Protein AF-A0A1I3ILQ4-F1 (afdb_monomer_lite)

pLDDT: mean 83.59, std 10.99, range [48.75, 94.31]

Radius of gyration: 16.8 Å; chains: 1; bounding box: 40×25×43 Å

Foldseek 3Di:
DDDDADDDAQDWDAPVGDVVVVVCVPPPDDDDDDDDDPPDDRTDGDDHPVVCVPVVDDDPDDPVRVVVVVVVVVVVVVVVD

Structure (mmCIF, N/CA/C/O backbone):
data_AF-A0A1I3ILQ4-F1
#
_entry.id   AF-A0A1I3ILQ4-F1
#
loop_
_atom_site.group_PDB
_atom_site.id
_atom_site.type_symbol
_atom_site.label_atom_id
_atom_site.label_alt_id
_atom_site.label_comp_id
_atom_site.label_asym_id
_atom_site.label_entity_id
_atom_site.label_seq_id
_atom_site.pdbx_PDB_ins_code
_atom_site.Cartn_x
_atom_site.Cartn_y
_atom_site.Cartn_z
_atom_site.occupancy
_atom_site.B_iso_or_equiv
_atom_site.auth_seq_id
_atom_site.auth_comp_id
_atom_site.auth_asym_id
_atom_site.auth_atom_id
_atom_site.pdbx_PDB_model_num
ATOM 1 N N . MET A 1 1 ? -12.417 -7.929 24.109 1.00 58.28 1 MET A N 1
ATOM 2 C CA . MET A 1 1 ? -12.913 -7.884 22.714 1.00 58.28 1 MET A CA 1
ATOM 3 C C . MET A 1 1 ? -12.355 -9.072 21.961 1.00 58.28 1 MET A C 1
ATOM 5 O O . MET A 1 1 ? -11.162 -9.317 22.061 1.00 58.28 1 MET A O 1
ATOM 9 N N . THR A 1 2 ? -13.194 -9.810 21.244 1.00 75.62 2 THR A N 1
ATOM 10 C CA . THR A 1 2 ? -12.794 -10.974 20.443 1.00 75.62 2 THR A CA 1
ATOM 11 C C . THR A 1 2 ? -13.226 -10.754 18.991 1.00 75.62 2 THR A C 1
ATOM 13 O O . THR A 1 2 ? -14.300 -10.216 18.725 1.00 75.62 2 THR A O 1
ATOM 16 N N . GLY A 1 3 ? -12.357 -11.094 18.038 1.00 84.25 3 GLY A N 1
ATOM 17 C CA . GLY A 1 3 ? -12.629 -11.009 16.599 1.00 84.25 3 GLY A CA 1
ATOM 18 C C . GLY A 1 3 ? -11.661 -10.107 15.818 1.00 84.25 3 GLY A C 1
ATOM 19 O O . GLY A 1 3 ? -10.981 -9.267 16.407 1.00 84.25 3 GLY A O 1
ATOM 20 N N . PRO A 1 4 ? -11.609 -10.257 14.484 1.00 91.25 4 PRO A N 1
ATOM 21 C CA . PRO A 1 4 ? -10.618 -9.596 13.637 1.00 91.25 4 PRO A CA 1
ATOM 22 C C . PRO A 1 4 ? -10.759 -8.067 13.650 1.00 91.25 4 PRO A C 1
ATOM 24 O O . PRO A 1 4 ? -11.868 -7.525 13.757 1.00 91.25 4 PRO A O 1
ATOM 27 N N . ILE A 1 5 ? -9.625 -7.376 13.523 1.00 90.00 5 ILE A N 1
ATOM 28 C CA . ILE A 1 5 ? -9.507 -5.916 13.413 1.00 90.00 5 ILE A CA 1
ATOM 29 C C . ILE A 1 5 ? -8.778 -5.608 12.101 1.00 90.00 5 ILE A C 1
ATOM 31 O O . ILE A 1 5 ? -7.738 -6.197 11.813 1.00 90.00 5 ILE A O 1
ATOM 35 N N . LYS A 1 6 ? -9.342 -4.714 11.281 1.00 91.62 6 LYS A N 1
ATOM 36 C CA . LYS A 1 6 ? -8.755 -4.318 9.995 1.00 91.62 6 LYS A CA 1
ATOM 37 C C . LYS A 1 6 ? -7.717 -3.218 10.226 1.00 91.62 6 LYS A C 1
ATOM 39 O O . LYS A 1 6 ? -8.060 -2.153 10.726 1.00 91.62 6 LYS A O 1
ATOM 44 N N . ILE A 1 7 ? -6.470 -3.447 9.832 1.00 90.94 7 ILE A N 1
ATOM 45 C CA . ILE A 1 7 ? -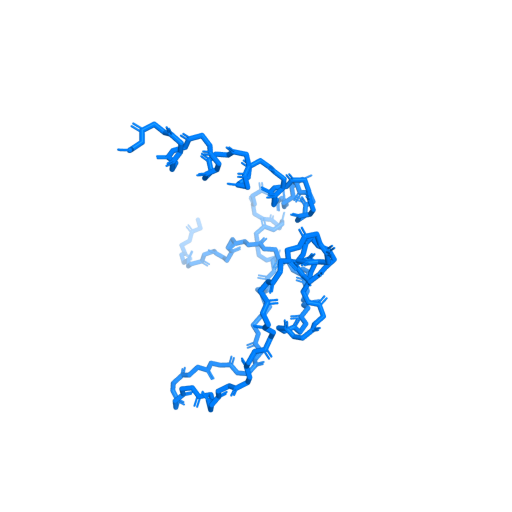5.394 -2.448 9.886 1.00 90.94 7 ILE A CA 1
ATOM 46 C C . ILE A 1 7 ? -4.982 -2.113 8.456 1.00 90.94 7 ILE A C 1
ATOM 48 O O . ILE A 1 7 ? -4.798 -3.010 7.633 1.00 90.94 7 ILE A O 1
ATOM 52 N N . GLY A 1 8 ? -4.852 -0.828 8.140 1.00 89.56 8 GLY A N 1
ATOM 53 C CA . GLY A 1 8 ? -4.436 -0.397 6.812 1.00 89.56 8 GLY A CA 1
ATOM 54 C C . GLY A 1 8 ? -4.663 1.086 6.572 1.00 89.56 8 GLY A C 1
ATOM 55 O O . GLY A 1 8 ? -4.908 1.853 7.499 1.00 89.56 8 GLY A O 1
ATOM 56 N N . ASN A 1 9 ? -4.582 1.471 5.301 1.00 88.50 9 ASN A N 1
ATOM 57 C CA . ASN A 1 9 ? -4.868 2.821 4.839 1.00 88.50 9 ASN A CA 1
ATOM 58 C C . ASN A 1 9 ? -6.227 2.841 4.127 1.00 88.50 9 ASN A C 1
ATOM 60 O O . ASN A 1 9 ? -6.492 1.982 3.287 1.00 88.50 9 ASN A O 1
ATOM 64 N N . ASN A 1 10 ? -7.077 3.808 4.467 1.00 85.75 10 ASN A N 1
ATOM 65 C CA . ASN A 1 10 ? -8.388 4.013 3.852 1.00 85.75 10 ASN A CA 1
ATOM 66 C C . ASN A 1 10 ? -8.325 4.895 2.591 1.00 85.75 10 ASN A C 1
ATOM 68 O O . ASN A 1 10 ? -9.346 5.090 1.941 1.00 85.75 10 ASN A O 1
ATOM 72 N N . SER A 1 11 ? -7.155 5.419 2.226 1.00 85.12 11 SER A N 1
ATOM 73 C CA . SER A 1 11 ? -6.962 6.176 0.988 1.00 85.12 11 SER A CA 1
ATOM 74 C C . SER A 1 11 ? -6.949 5.225 -0.213 1.00 85.12 11 SER A C 1
ATOM 76 O O . SER A 1 11 ? -5.977 4.493 -0.412 1.00 85.12 11 SER A O 1
ATOM 78 N N . GLU A 1 12 ? -8.018 5.225 -1.012 1.00 85.88 12 GLU A N 1
ATOM 79 C CA . GLU A 1 12 ? -8.118 4.418 -2.235 1.00 85.88 12 GLU A CA 1
ATOM 80 C C . GLU A 1 12 ? -7.536 5.166 -3.447 1.00 85.88 12 GLU A C 1
ATOM 82 O O . GLU A 1 12 ? -7.686 6.378 -3.597 1.00 85.88 12 GLU A O 1
ATOM 87 N N . PHE A 1 13 ? -6.858 4.437 -4.332 1.00 85.81 13 PHE A N 1
ATOM 88 C CA . PHE A 1 13 ? -6.330 4.948 -5.595 1.00 85.81 13 PHE A CA 1
ATOM 89 C C . PHE A 1 13 ? -6.354 3.842 -6.648 1.00 85.81 13 PHE A C 1
ATOM 91 O O . PHE A 1 13 ? -6.233 2.657 -6.340 1.00 85.81 13 PHE A O 1
ATOM 98 N N . THR A 1 14 ? -6.472 4.225 -7.918 1.00 84.62 14 THR A N 1
ATOM 99 C CA . THR A 1 14 ? -6.418 3.264 -9.024 1.00 84.62 14 THR A CA 1
ATOM 100 C C . THR A 1 14 ? -4.964 2.869 -9.277 1.00 84.62 14 THR A C 1
ATOM 102 O O . THR A 1 14 ?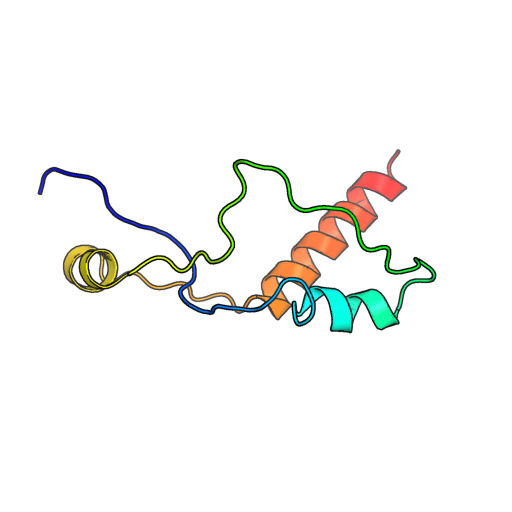 -4.068 3.706 -9.167 1.00 84.62 14 THR A O 1
ATOM 105 N N . SER A 1 15 ? -4.697 1.641 -9.728 1.00 79.69 15 SER A N 1
ATOM 106 C CA . SER A 1 15 ? -3.353 1.238 -10.184 1.00 79.69 15 SER A CA 1
ATOM 107 C C . SER A 1 15 ? -2.778 2.211 -11.227 1.00 79.69 15 SER A C 1
ATOM 109 O O . SER A 1 15 ? -1.589 2.518 -11.222 1.00 79.69 15 SER A O 1
ATOM 111 N N . ALA A 1 16 ? -3.645 2.775 -12.075 1.00 74.69 16 ALA A N 1
ATOM 112 C CA . ALA A 1 16 ? -3.295 3.775 -13.077 1.00 74.69 16 ALA A CA 1
ATOM 113 C C . ALA A 1 16 ? -3.085 5.200 -12.529 1.00 74.69 16 ALA A C 1
ATOM 115 O O . ALA A 1 16 ? -2.510 6.011 -13.252 1.00 74.69 16 ALA A O 1
ATOM 116 N N . SER A 1 17 ? -3.531 5.519 -11.311 1.00 72.06 17 SER A N 1
ATOM 117 C CA . SER A 1 17 ? -3.374 6.831 -10.659 1.00 72.06 17 SER A CA 1
ATOM 118 C C . SER A 1 17 ? -2.508 6.761 -9.396 1.00 72.06 17 SER A C 1
ATOM 120 O O . SER A 1 17 ? -2.448 7.723 -8.637 1.00 72.06 17 SER A O 1
ATOM 122 N N . SER A 1 18 ? -1.864 5.615 -9.144 1.00 71.38 18 SER A N 1
ATOM 123 C CA . SER A 1 18 ? -1.039 5.402 -7.958 1.00 71.38 18 SER A CA 1
ATOM 124 C C . SER A 1 18 ? 0.057 6.471 -7.869 1.00 71.38 18 SER A C 1
ATOM 126 O O . SER A 1 18 ? 0.702 6.742 -8.883 1.00 71.38 18 SER A O 1
ATOM 128 N N . PRO A 1 19 ? 0.365 7.017 -6.679 1.00 62.69 19 PRO A N 1
ATOM 129 C CA . PRO A 1 19 ? 1.480 7.952 -6.493 1.00 62.69 19 PRO A CA 1
ATOM 130 C C . PRO A 1 19 ? 2.831 7.394 -6.964 1.00 62.69 19 PRO A C 1
ATOM 132 O O . PRO A 1 19 ? 3.729 8.145 -7.326 1.00 62.69 19 PRO A O 1
ATOM 135 N N . ARG A 1 20 ? 2.969 6.065 -7.085 1.00 63.53 20 ARG A N 1
ATOM 136 C CA . ARG A 1 20 ? 4.126 5.436 -7.746 1.00 63.53 20 ARG A CA 1
ATOM 137 C C . ARG A 1 20 ? 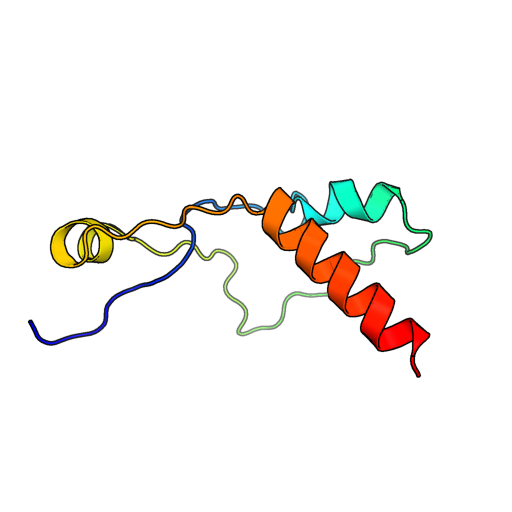4.356 5.955 -9.168 1.00 63.53 20 ARG A C 1
ATOM 139 O O . ARG A 1 20 ? 5.500 6.011 -9.600 1.00 63.53 20 ARG A O 1
ATOM 146 N N . LYS A 1 21 ? 3.305 6.357 -9.889 1.00 62.09 21 LYS A N 1
ATOM 147 C CA . LYS A 1 21 ? 3.407 6.918 -11.244 1.00 62.09 21 LYS A CA 1
ATOM 148 C C . LYS A 1 21 ? 4.069 8.295 -11.265 1.00 62.09 21 LYS A C 1
ATOM 150 O O . LYS A 1 21 ? 4.810 8.594 -12.196 1.00 62.09 21 LYS A O 1
ATOM 155 N N . SER A 1 22 ? 3.840 9.131 -10.248 1.00 61.12 22 SER A N 1
ATOM 156 C CA . SER A 1 22 ? 4.532 10.425 -10.163 1.00 61.12 22 SER A CA 1
ATOM 157 C C . SER A 1 22 ? 6.030 10.208 -9.924 1.00 61.12 22 SER A C 1
ATOM 159 O O . SER A 1 22 ? 6.857 10.857 -10.562 1.00 61.12 22 SER A O 1
ATOM 161 N N . LEU A 1 23 ? 6.387 9.206 -9.114 1.00 60.84 23 LEU A N 1
ATOM 162 C CA . LEU A 1 23 ? 7.770 8.766 -8.897 1.00 60.84 23 LEU A CA 1
ATOM 163 C C . LEU A 1 23 ? 8.376 8.077 -10.136 1.00 60.84 23 LEU A C 1
ATOM 165 O O . LEU A 1 23 ? 9.567 8.242 -10.402 1.00 60.84 23 LEU A O 1
ATOM 169 N N . SER A 1 24 ? 7.574 7.361 -10.934 1.00 58.25 24 SER A N 1
ATOM 170 C CA . SER A 1 24 ? 8.035 6.690 -12.157 1.00 58.25 24 SER A CA 1
ATOM 171 C C . SER A 1 24 ? 8.357 7.651 -13.300 1.00 58.25 24 SER A C 1
ATOM 173 O O . SER A 1 24 ? 9.062 7.245 -14.220 1.00 58.25 24 SER A O 1
ATOM 175 N N . SER A 1 25 ? 7.902 8.911 -13.251 1.00 55.19 25 SER A N 1
ATOM 176 C CA . SER A 1 25 ? 8.279 9.951 -14.229 1.00 55.19 25 SER A CA 1
ATOM 177 C C . SER A 1 25 ? 9.796 10.173 -14.319 1.00 55.19 25 SER A C 1
ATOM 179 O O . SER A 1 25 ? 10.295 10.655 -15.331 1.00 55.19 25 SER A O 1
ATOM 181 N N . ARG A 1 26 ? 10.543 9.766 -13.284 1.00 62.44 26 ARG A N 1
ATOM 182 C CA . ARG A 1 26 ? 12.012 9.807 -13.232 1.00 62.44 26 ARG A CA 1
ATOM 183 C C . ARG A 1 26 ? 12.688 8.531 -13.743 1.00 62.44 26 ARG A C 1
ATOM 185 O O . ARG A 1 26 ? 13.904 8.405 -13.635 1.00 62.44 26 ARG A O 1
ATOM 192 N N . THR A 1 27 ? 11.931 7.564 -14.258 1.00 70.00 27 THR A N 1
ATOM 193 C CA . THR A 1 27 ? 12.454 6.266 -14.711 1.00 70.00 27 THR A CA 1
ATOM 194 C C . THR A 1 27 ? 12.272 6.092 -16.217 1.00 70.00 27 THR A C 1
ATOM 196 O O . THR A 1 27 ? 11.312 6.586 -16.797 1.00 70.00 27 THR A O 1
ATOM 199 N N . ARG A 1 28 ? 13.191 5.358 -16.861 1.00 77.81 28 ARG A N 1
ATOM 200 C CA . ARG A 1 28 ? 13.120 5.015 -18.298 1.00 77.81 28 ARG A CA 1
ATOM 201 C C . ARG A 1 28 ? 12.178 3.837 -18.597 1.00 77.81 28 ARG A C 1
ATOM 203 O O . ARG A 1 28 ? 12.055 3.420 -19.747 1.00 77.81 28 ARG A O 1
ATOM 210 N N . SER A 1 29 ? 11.546 3.273 -17.570 1.00 79.00 29 SER A N 1
ATOM 211 C CA . SER A 1 29 ? 10.696 2.091 -17.688 1.00 79.00 29 SER A CA 1
ATOM 212 C C . SER A 1 29 ? 9.378 2.423 -18.386 1.00 79.00 29 SER A C 1
ATOM 214 O O . SER A 1 29 ? 8.710 3.401 -18.054 1.00 79.00 29 SER A O 1
ATOM 216 N N . LYS A 1 30 ? 8.977 1.582 -19.343 1.00 80.75 30 LYS A N 1
ATOM 217 C CA . LYS A 1 30 ? 7.692 1.714 -20.041 1.00 80.75 30 LYS A CA 1
ATOM 218 C C . LYS A 1 30 ? 6.568 1.099 -19.207 1.00 80.75 30 LYS A C 1
ATOM 220 O O . LYS A 1 30 ? 6.734 0.022 -18.638 1.00 80.75 30 LYS A O 1
ATOM 225 N N . LEU A 1 31 ? 5.411 1.759 -19.176 1.00 81.00 31 LEU A N 1
ATOM 226 C CA . LEU A 1 31 ? 4.198 1.189 -18.594 1.00 81.00 31 LEU A CA 1
ATOM 227 C C . LEU A 1 31 ? 3.595 0.172 -19.574 1.00 81.00 31 LEU A C 1
ATOM 229 O O . LEU A 1 31 ? 3.338 0.512 -20.726 1.00 81.00 31 LEU A O 1
ATOM 233 N N . VAL A 1 32 ? 3.356 -1.058 -19.115 1.00 86.38 32 VAL A N 1
ATOM 234 C CA . VAL A 1 32 ? 2.750 -2.133 -19.917 1.00 86.38 32 VAL A CA 1
ATOM 235 C C . VAL A 1 32 ? 1.512 -2.653 -19.197 1.00 86.38 32 VAL A C 1
ATOM 237 O O . VAL A 1 32 ? 1.576 -2.984 -18.014 1.00 86.38 32 VAL A O 1
ATOM 240 N N . PHE A 1 33 ? 0.390 -2.732 -19.910 1.00 88.25 33 PHE A N 1
ATOM 241 C CA . PHE A 1 33 ? -0.859 -3.278 -19.388 1.00 88.25 33 PHE A CA 1
ATOM 242 C C . PHE A 1 33 ? -0.925 -4.782 -19.653 1.00 88.25 33 PHE A C 1
ATOM 244 O O . PHE A 1 33 ? -0.645 -5.235 -20.762 1.00 88.25 33 PHE A O 1
ATOM 251 N N . LYS A 1 34 ? -1.292 -5.550 -18.628 1.00 90.50 34 LYS A N 1
ATOM 252 C CA . LYS A 1 34 ? -1.507 -6.998 -18.701 1.00 90.50 34 LYS A CA 1
ATOM 253 C C . LYS A 1 34 ? -2.927 -7.330 -18.222 1.00 90.50 34 LYS A C 1
ATOM 255 O O . LYS A 1 34 ? -3.504 -6.517 -17.496 1.00 90.50 34 LYS A O 1
ATOM 260 N N . PRO A 1 35 ? -3.493 -8.483 -18.620 1.00 91.31 35 PRO A N 1
ATOM 261 C CA . PRO A 1 35 ? -4.786 -8.939 -18.114 1.00 91.31 35 PRO A CA 1
ATOM 262 C C . PRO A 1 35 ? -4.803 -9.039 -16.582 1.00 91.31 35 PRO A C 1
ATOM 264 O O . PRO A 1 35 ? -3.784 -9.368 -15.973 1.00 91.31 35 PRO A O 1
ATOM 267 N N . LEU A 1 36 ? -5.960 -8.760 -15.976 1.00 88.50 36 LEU A N 1
ATOM 268 C CA . LEU A 1 36 ? -6.173 -8.918 -14.536 1.00 88.50 36 LEU A CA 1
ATOM 269 C C . LEU A 1 36 ? -6.232 -10.419 -14.188 1.00 88.50 36 LEU A C 1
ATOM 271 O O . LEU A 1 36 ? -6.952 -11.149 -14.875 1.00 88.50 36 LEU A O 1
ATOM 275 N N . PRO A 1 37 ? -5.522 -10.888 -13.149 1.00 92.75 37 PRO A N 1
ATOM 276 C CA . PRO A 1 37 ? -5.695 -12.242 -12.630 1.00 92.75 37 PRO A CA 1
ATOM 277 C C . PRO A 1 37 ? -7.151 -12.518 -12.226 1.00 92.75 37 PRO A C 1
ATOM 279 O O . PRO A 1 37 ? -7.846 -11.621 -11.753 1.00 92.75 37 PRO A O 1
ATOM 282 N N . GLN A 1 38 ? -7.615 -13.759 -12.400 1.00 90.94 38 GLN A N 1
ATOM 283 C CA . GLN A 1 38 ? -9.015 -14.132 -12.147 1.00 90.94 38 GLN A CA 1
ATOM 284 C C . GLN A 1 38 ? -9.451 -13.873 -10.695 1.00 90.94 38 GLN A C 1
ATOM 286 O O . GLN A 1 38 ? -10.578 -13.439 -10.465 1.00 90.94 38 GLN A O 1
ATOM 291 N N . ASP A 1 39 ? -8.548 -14.091 -9.738 1.00 92.06 39 ASP A N 1
ATOM 292 C CA . ASP A 1 39 ? -8.833 -13.976 -8.304 1.00 92.06 39 ASP A CA 1
ATOM 293 C C . ASP A 1 39 ? -8.529 -12.584 -7.727 1.00 92.06 39 ASP A C 1
ATOM 295 O O . ASP A 1 39 ? -8.715 -12.352 -6.530 1.00 92.06 39 ASP A O 1
ATOM 299 N N . ASP A 1 40 ? -8.067 -11.637 -8.553 1.00 88.62 40 ASP A N 1
ATOM 300 C CA . ASP A 1 40 ? -7.696 -10.311 -8.068 1.00 88.62 40 ASP A CA 1
ATOM 301 C C . ASP A 1 40 ? -8.929 -9.404 -7.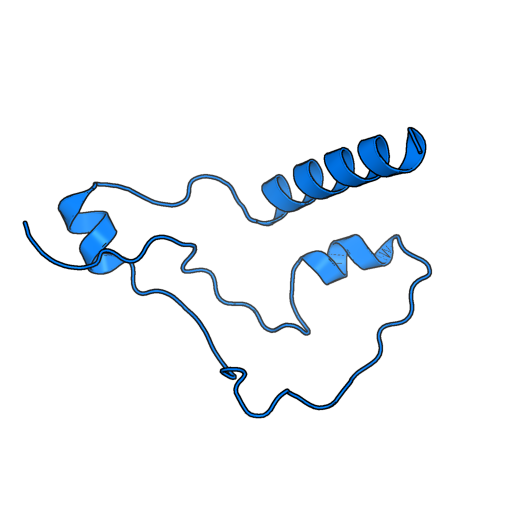902 1.00 88.62 40 ASP A C 1
ATOM 303 O O . ASP A 1 40 ? -9.655 -9.118 -8.866 1.00 88.62 40 ASP A O 1
ATOM 307 N N . PRO A 1 41 ? -9.178 -8.872 -6.691 1.00 88.56 41 PRO A N 1
ATOM 308 C CA . PRO A 1 41 ? -10.289 -7.966 -6.467 1.00 88.56 41 PRO A CA 1
ATOM 309 C C . PRO A 1 41 ? -10.049 -6.635 -7.187 1.00 88.56 41 PRO A C 1
ATOM 311 O O . PRO A 1 41 ? -9.007 -5.996 -7.052 1.00 88.56 41 PRO A O 1
ATOM 314 N N . ARG A 1 42 ? -11.071 -6.155 -7.903 1.00 89.38 42 ARG A N 1
ATOM 315 C CA . ARG A 1 42 ? -11.010 -4.878 -8.640 1.00 89.38 42 ARG A CA 1
ATOM 316 C C . ARG A 1 42 ? -10.878 -3.642 -7.743 1.00 89.38 42 ARG A C 1
ATOM 318 O O . ARG A 1 42 ? -10.456 -2.596 -8.227 1.00 89.38 42 ARG A O 1
ATOM 325 N N . ARG A 1 43 ? -11.296 -3.733 -6.477 1.00 89.25 43 ARG A N 1
ATOM 326 C CA . ARG A 1 43 ? -11.278 -2.641 -5.492 1.00 89.25 43 ARG A CA 1
ATOM 327 C C . ARG A 1 43 ? -10.952 -3.185 -4.115 1.00 89.25 43 ARG A C 1
ATOM 329 O O . ARG A 1 43 ? -11.373 -4.291 -3.772 1.00 89.25 43 ARG A O 1
ATOM 336 N N . ARG A 1 44 ? -10.219 -2.402 -3.326 1.00 88.31 44 ARG A N 1
ATOM 337 C CA . ARG A 1 44 ? -9.835 -2.780 -1.965 1.00 88.31 44 ARG A CA 1
ATOM 338 C C . ARG A 1 44 ? -9.605 -1.537 -1.117 1.00 88.31 44 ARG A C 1
ATOM 340 O O . ARG A 1 44 ? -8.586 -0.870 -1.259 1.00 88.31 44 ARG A O 1
ATOM 347 N N . GLN A 1 45 ? -10.504 -1.316 -0.166 1.00 89.38 45 GLN A N 1
ATOM 348 C CA . GLN A 1 45 ? -10.406 -0.255 0.828 1.00 89.38 45 GLN A CA 1
ATOM 349 C C . GLN A 1 45 ? -10.857 -0.817 2.188 1.00 89.38 45 GLN A C 1
ATOM 351 O O . GLN A 1 45 ? -11.998 -1.268 2.313 1.00 89.38 45 GLN A O 1
ATOM 356 N N . PRO A 1 46 ? -9.978 -0.885 3.203 1.00 90.50 46 PRO A N 1
ATOM 357 C CA . PRO A 1 46 ? -10.365 -1.356 4.525 1.00 90.50 46 PRO A CA 1
ATOM 358 C C . PRO A 1 46 ? -11.236 -0.312 5.235 1.00 90.50 46 PRO A C 1
ATOM 360 O O . PRO A 1 46 ? -10.869 0.855 5.329 1.00 90.50 46 PRO A O 1
ATOM 363 N N . ASP A 1 47 ? -12.361 -0.760 5.789 1.00 90.50 47 ASP A N 1
ATOM 364 C CA . ASP A 1 47 ? -13.114 0.013 6.777 1.00 90.50 47 ASP A CA 1
ATOM 365 C C . ASP A 1 47 ? -12.383 -0.026 8.130 1.00 90.50 47 ASP A C 1
ATOM 367 O O . ASP A 1 47 ? -12.113 -1.106 8.666 1.00 90.50 47 ASP A O 1
ATOM 371 N N . LEU A 1 48 ? -12.051 1.155 8.656 1.00 89.19 48 LEU A N 1
ATOM 372 C CA . LEU A 1 48 ? -11.287 1.349 9.888 1.00 89.19 48 LEU A CA 1
ATOM 373 C C . LEU A 1 48 ? -12.160 1.775 11.079 1.00 89.19 48 LEU A C 1
ATOM 375 O O . LEU A 1 48 ? -11.612 2.019 12.152 1.00 89.19 48 LEU A O 1
ATOM 379 N N . ALA A 1 49 ? -13.492 1.832 10.949 1.00 89.75 49 ALA A N 1
ATOM 380 C CA . ALA A 1 49 ? -14.383 2.285 12.024 1.00 89.75 49 ALA A CA 1
ATOM 381 C C . ALA A 1 49 ? -14.157 1.521 13.341 1.00 89.75 49 ALA A C 1
ATOM 383 O O . ALA A 1 49 ? -14.013 2.124 14.404 1.00 89.75 49 ALA A O 1
ATOM 384 N N . LYS A 1 50 ? -14.027 0.189 13.261 1.00 89.94 50 LYS A N 1
ATOM 385 C CA . LYS A 1 50 ? -13.737 -0.669 14.423 1.00 89.94 50 LYS A CA 1
ATOM 386 C C . LYS A 1 50 ? -12.360 -0.387 15.028 1.00 89.94 50 LYS A C 1
ATOM 388 O O . LYS A 1 50 ? -12.204 -0.426 16.238 1.00 89.94 50 LYS A O 1
ATOM 393 N N . THR A 1 51 ? -11.363 -0.122 14.196 1.00 91.69 51 THR A N 1
ATOM 394 C CA . THR A 1 51 ? -9.985 0.128 14.633 1.00 91.69 51 THR A CA 1
ATOM 395 C C . THR A 1 51 ? -9.872 1.470 15.343 1.00 91.69 51 THR A C 1
ATOM 397 O O . THR A 1 51 ? -9.304 1.533 16.429 1.00 91.69 51 THR A O 1
ATOM 400 N N . ASN A 1 52 ? -10.493 2.511 14.789 1.00 88.44 52 ASN A N 1
ATOM 401 C CA . ASN A 1 52 ? -10.512 3.843 15.384 1.00 88.44 52 ASN A CA 1
ATOM 402 C C . ASN A 1 52 ? -11.233 3.840 16.740 1.00 88.44 52 ASN A C 1
ATOM 404 O O . ASN A 1 52 ? -10.740 4.436 17.688 1.00 88.44 52 ASN A O 1
ATOM 408 N N . ALA A 1 53 ? -12.365 3.135 16.844 1.00 90.25 53 ALA A N 1
ATOM 409 C CA . ALA A 1 53 ? -13.162 3.081 18.071 1.00 90.25 53 ALA A CA 1
ATOM 410 C C . ALA A 1 53 ? -12.510 2.275 19.208 1.00 90.25 53 ALA A C 1
ATOM 412 O O . ALA A 1 53 ? -12.847 2.477 20.369 1.00 90.25 53 ALA A O 1
ATOM 413 N N . VAL A 1 54 ? -11.631 1.324 18.879 1.00 91.50 54 VAL A N 1
ATOM 414 C CA . VAL A 1 54 ? -11.084 0.359 19.850 1.00 91.50 54 VAL A CA 1
ATOM 415 C C . VAL A 1 54 ? -9.636 0.638 20.202 1.00 91.50 54 VAL A C 1
ATOM 417 O O . VAL A 1 54 ? -9.236 0.466 21.347 1.00 91.50 54 VAL A O 1
ATOM 420 N N . LEU A 1 55 ? -8.837 0.987 19.198 1.00 90.00 55 LEU A N 1
ATOM 421 C CA . LEU A 1 55 ? -7.392 1.136 19.329 1.00 90.00 55 LEU A CA 1
ATOM 422 C C . LEU A 1 55 ? -6.955 2.598 19.284 1.00 90.00 55 LEU A C 1
ATOM 424 O O . LEU A 1 55 ? -5.761 2.850 19.417 1.00 90.00 55 LEU A O 1
ATOM 428 N N . GLU A 1 56 ? -7.880 3.533 19.021 1.00 89.75 56 GLU A N 1
ATOM 429 C CA . GLU A 1 56 ? -7.573 4.953 18.779 1.00 89.75 56 GLU A CA 1
ATOM 430 C C . GLU A 1 56 ? -6.436 5.126 17.752 1.00 89.75 56 GLU A C 1
ATOM 432 O O . GLU A 1 56 ? -5.620 6.049 17.795 1.00 89.75 56 GLU A O 1
ATOM 437 N N . TRP A 1 57 ? -6.356 4.175 16.818 1.00 91.38 57 TRP A N 1
ATOM 438 C CA . TRP A 1 57 ? -5.252 4.037 15.886 1.00 91.38 57 TRP A CA 1
ATOM 439 C C . TRP A 1 57 ? -5.655 4.533 14.507 1.00 91.38 57 TRP A C 1
ATOM 441 O O . TRP A 1 57 ? -6.725 4.200 14.011 1.00 91.38 57 TRP A O 1
ATOM 451 N N . GLN A 1 58 ? -4.743 5.247 13.854 1.00 88.56 58 GLN A N 1
ATOM 452 C CA . GLN A 1 58 ? -4.861 5.637 12.455 1.00 88.56 58 GLN A CA 1
ATOM 453 C C . GLN A 1 58 ? -3.477 5.670 11.790 1.00 88.56 58 GLN A C 1
ATOM 455 O O . GLN A 1 58 ? -2.479 5.933 12.475 1.00 88.56 58 GLN A O 1
ATOM 460 N N . PRO A 1 59 ? -3.383 5.434 10.468 1.00 90.62 59 PRO A N 1
ATOM 461 C CA . PRO A 1 59 ? -2.131 5.598 9.741 1.00 90.62 59 PRO A CA 1
ATOM 462 C C . PRO A 1 59 ? -1.674 7.061 9.809 1.00 90.62 59 PRO A C 1
ATOM 464 O O . PRO A 1 59 ? -2.415 7.971 9.449 1.00 90.62 59 PRO A O 1
ATOM 467 N N . LYS A 1 60 ? -0.443 7.288 10.279 1.00 90.50 60 LYS A N 1
ATOM 468 C CA . LYS A 1 60 ? 0.138 8.637 10.437 1.00 90.50 60 LYS A CA 1
ATOM 469 C C . LYS A 1 60 ? 1.079 9.031 9.299 1.00 90.50 60 LYS A C 1
ATOM 471 O O . LYS A 1 60 ? 1.368 10.209 9.116 1.00 90.50 60 LYS A O 1
ATOM 476 N N . VAL A 1 61 ? 1.585 8.049 8.556 1.00 90.31 61 VAL A N 1
ATOM 477 C CA . VAL A 1 61 ? 2.558 8.263 7.482 1.00 90.31 61 VAL A CA 1
ATOM 478 C C . VAL A 1 61 ? 1.820 8.342 6.151 1.00 90.31 61 VAL A C 1
ATOM 480 O O . VAL A 1 61 ? 1.084 7.428 5.780 1.00 90.31 61 VAL A O 1
ATOM 483 N N . ALA A 1 62 ? 2.019 9.444 5.430 1.00 88.31 62 ALA A N 1
ATOM 484 C CA . ALA A 1 62 ? 1.495 9.605 4.082 1.00 88.31 62 ALA A CA 1
ATOM 485 C C . ALA A 1 62 ? 2.204 8.655 3.103 1.00 88.31 62 ALA A C 1
ATOM 487 O O . ALA A 1 62 ? 3.418 8.460 3.185 1.00 88.31 62 ALA A O 1
ATOM 488 N N . LEU A 1 63 ? 1.458 8.130 2.127 1.00 86.88 63 LEU A N 1
ATOM 489 C CA . LEU A 1 63 ? 1.973 7.167 1.147 1.00 86.88 63 LEU A CA 1
ATOM 490 C C . LEU A 1 63 ? 3.206 7.689 0.390 1.00 86.88 63 LEU A C 1
ATOM 492 O O . LEU A 1 63 ? 4.132 6.934 0.126 1.00 86.88 63 LEU A O 1
ATOM 496 N N . GLU A 1 64 ? 3.248 8.979 0.055 1.00 84.56 64 GLU A N 1
ATOM 497 C CA . GLU A 1 64 ? 4.391 9.574 -0.648 1.00 84.56 64 GLU A CA 1
ATOM 498 C C . GLU A 1 64 ? 5.683 9.563 0.173 1.00 84.56 64 GLU A C 1
ATOM 500 O O . GLU A 1 64 ? 6.762 9.392 -0.393 1.00 84.56 64 GLU A O 1
ATOM 505 N N . ASN A 1 65 ? 5.581 9.738 1.493 1.00 87.69 65 ASN A N 1
ATOM 506 C CA . ASN A 1 65 ? 6.739 9.709 2.382 1.00 87.69 65 ASN A CA 1
ATOM 507 C C . ASN A 1 65 ? 7.261 8.276 2.515 1.00 87.69 65 ASN A C 1
ATOM 509 O O . ASN A 1 65 ? 8.446 8.039 2.305 1.00 87.69 65 ASN A O 1
ATOM 513 N N . ASP A 1 66 ? 6.362 7.318 2.744 1.00 89.38 66 ASP A N 1
ATOM 514 C CA . ASP A 1 66 ? 6.705 5.896 2.857 1.00 89.38 66 ASP A CA 1
ATOM 515 C C . ASP A 1 66 ? 7.336 5.336 1.565 1.00 89.38 66 ASP A C 1
ATOM 517 O O . ASP A 1 66 ? 8.313 4.584 1.586 1.00 89.38 66 ASP A O 1
ATOM 521 N N . LEU A 1 67 ? 6.839 5.775 0.401 1.00 88.38 67 LEU A N 1
ATOM 522 C CA . LEU A 1 67 ? 7.406 5.399 -0.895 1.00 88.38 67 LEU A CA 1
ATOM 523 C C . LEU A 1 67 ? 8.836 5.916 -1.093 1.00 88.38 67 LEU A C 1
ATOM 525 O O . LEU A 1 67 ? 9.637 5.208 -1.704 1.00 88.38 67 LEU A O 1
ATOM 529 N N . LYS A 1 68 ? 9.172 7.119 -0.610 1.00 88.06 68 LYS A N 1
ATOM 530 C CA . LYS A 1 68 ? 10.540 7.663 -0.712 1.00 88.06 68 LYS A CA 1
ATOM 531 C C . LYS A 1 68 ? 11.528 6.810 0.081 1.00 88.06 68 LYS A C 1
ATOM 533 O O . LYS A 1 68 ? 12.557 6.433 -0.477 1.00 88.06 68 LYS A O 1
ATOM 538 N N . GLU A 1 69 ? 11.179 6.461 1.317 1.00 91.94 69 GLU A N 1
ATOM 539 C CA . GLU A 1 69 ? 11.991 5.598 2.186 1.00 91.94 69 GLU A CA 1
ATOM 540 C C . GLU A 1 69 ? 12.159 4.201 1.579 1.00 91.94 69 GLU A C 1
ATOM 542 O O . GLU A 1 69 ? 13.274 3.696 1.452 1.00 91.94 69 GLU A O 1
ATOM 547 N N . THR A 1 70 ? 11.066 3.614 1.081 1.00 91.38 70 THR A N 1
ATOM 548 C CA . THR A 1 70 ? 11.105 2.307 0.409 1.00 91.38 70 THR A CA 1
ATOM 549 C C . THR A 1 70 ? 12.031 2.328 -0.814 1.00 91.38 70 THR A C 1
ATOM 551 O O . THR A 1 70 ? 12.812 1.402 -1.025 1.00 91.38 70 THR A O 1
ATOM 554 N N . ILE A 1 71 ? 11.976 3.384 -1.634 1.00 88.25 71 ILE A N 1
ATOM 555 C CA . ILE A 1 71 ? 12.864 3.531 -2.799 1.00 88.25 71 ILE A CA 1
ATOM 556 C C . ILE A 1 71 ? 14.324 3.684 -2.361 1.00 88.25 71 ILE A C 1
ATOM 558 O O . ILE A 1 71 ? 15.197 3.093 -2.994 1.00 88.25 71 ILE A O 1
ATOM 562 N N . ALA A 1 72 ? 14.601 4.464 -1.314 1.00 90.81 72 ALA A N 1
ATOM 563 C CA . ALA A 1 72 ? 15.953 4.639 -0.785 1.00 90.81 72 ALA A CA 1
ATOM 564 C C . ALA A 1 72 ? 16.542 3.310 -0.290 1.00 90.81 72 ALA A C 1
ATOM 566 O O . ALA A 1 72 ? 17.668 2.975 -0.656 1.00 90.81 72 ALA A O 1
ATOM 567 N N . TYR A 1 73 ? 15.749 2.519 0.440 1.00 94.31 73 TYR A N 1
ATOM 568 C CA . TYR A 1 73 ? 16.125 1.173 0.866 1.00 94.31 73 TYR A CA 1
ATOM 569 C C . TYR A 1 73 ? 16.527 0.293 -0.325 1.00 94.31 73 TYR A C 1
ATOM 571 O O . TYR A 1 73 ? 17.639 -0.225 -0.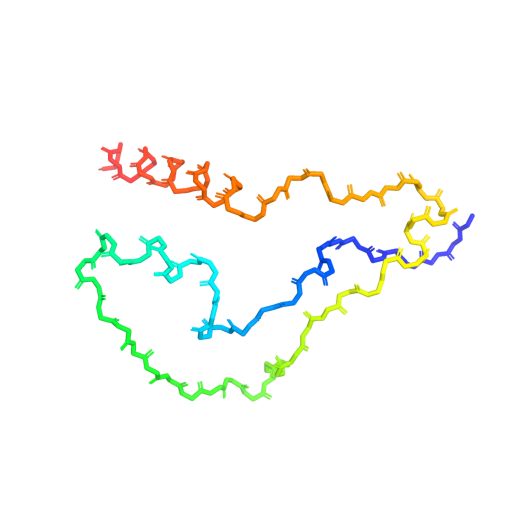354 1.00 94.31 73 TYR A O 1
ATOM 579 N N . PHE A 1 74 ? 15.674 0.179 -1.352 1.00 91.12 74 PHE A N 1
ATOM 580 C CA . PHE A 1 74 ? 15.980 -0.673 -2.508 1.00 91.12 74 PHE A CA 1
ATOM 581 C C . PHE A 1 74 ? 17.155 -0.170 -3.346 1.00 91.12 74 PHE A C 1
ATOM 583 O O . PHE A 1 74 ? 17.886 -0.991 -3.890 1.00 91.12 74 PHE A O 1
ATOM 590 N N . LYS A 1 75 ? 17.368 1.148 -3.448 1.00 89.19 75 LYS A N 1
ATOM 591 C CA . LYS A 1 75 ? 18.578 1.689 -4.085 1.00 89.19 75 LYS A CA 1
ATOM 592 C C . LYS A 1 75 ? 19.829 1.189 -3.375 1.00 89.19 75 LYS A C 1
ATOM 594 O O . LYS A 1 75 ? 20.704 0.632 -4.021 1.00 89.19 75 LYS A O 1
ATOM 599 N N . HIS A 1 76 ? 19.860 1.309 -2.052 1.00 93.44 76 HIS A N 1
ATOM 600 C CA . HIS A 1 76 ? 20.991 0.849 -1.259 1.00 93.44 76 HIS A CA 1
ATOM 601 C C . HIS A 1 76 ? 21.184 -0.673 -1.348 1.00 93.44 76 HIS A C 1
ATOM 603 O O . HIS A 1 76 ? 22.281 -1.138 -1.632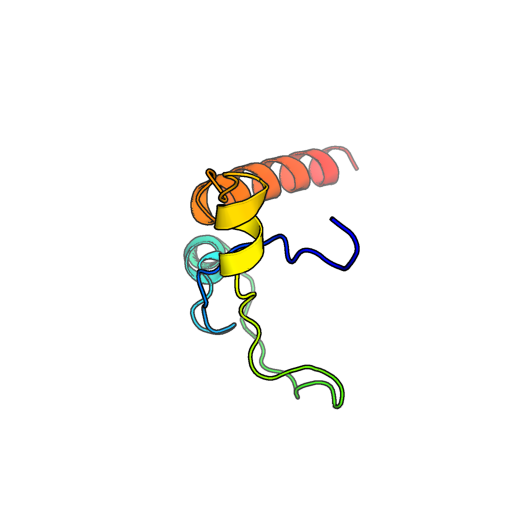 1.00 93.44 76 HIS A O 1
ATOM 609 N N . SER A 1 77 ? 20.121 -1.462 -1.168 1.00 93.25 77 SER A N 1
ATOM 610 C CA . SER A 1 77 ? 20.216 -2.929 -1.178 1.00 93.25 77 SER A CA 1
ATOM 611 C C . SER A 1 77 ? 20.608 -3.524 -2.533 1.00 93.25 77 SER A C 1
ATOM 613 O O . SER A 1 77 ? 21.128 -4.634 -2.560 1.00 93.25 77 SER A O 1
ATOM 615 N N . LEU A 1 78 ? 20.353 -2.823 -3.643 1.00 90.31 78 LEU A N 1
ATOM 616 C CA . LEU A 1 78 ? 20.718 -3.272 -4.991 1.00 90.31 78 LEU A CA 1
ATOM 617 C C . LEU A 1 78 ? 22.074 -2.730 -5.470 1.00 90.31 78 LEU A C 1
ATOM 619 O O . LEU A 1 78 ? 22.652 -3.322 -6.370 1.00 90.31 78 LEU A O 1
ATOM 623 N N . GLU A 1 79 ? 22.578 -1.628 -4.904 1.00 80.69 79 GLU A N 1
ATOM 624 C CA . GLU A 1 79 ? 23.928 -1.101 -5.185 1.00 80.69 79 GLU A CA 1
ATOM 625 C C . GLU A 1 79 ? 25.034 -1.864 -4.434 1.00 80.69 79 GLU A C 1
ATOM 627 O O . GLU A 1 79 ? 26.197 -1.804 -4.821 1.00 80.69 79 GLU A O 1
ATOM 632 N N . VAL A 1 80 ? 24.676 -2.569 -3.357 1.00 57.41 80 VAL A N 1
ATOM 633 C CA . VAL A 1 80 ? 25.594 -3.380 -2.533 1.00 57.41 80 VAL A CA 1
ATOM 634 C C . VAL A 1 80 ? 25.696 -4.839 -3.036 1.00 57.41 80 VAL A C 1
ATOM 636 O O . VAL A 1 80 ? 26.433 -5.635 -2.457 1.00 57.41 80 VAL A O 1
ATOM 639 N N . ALA A 1 81 ? 24.986 -5.194 -4.115 1.00 48.75 81 ALA A N 1
ATOM 640 C CA . ALA A 1 81 ? 25.037 -6.504 -4.779 1.00 48.75 81 ALA A CA 1
ATOM 641 C C . ALA A 1 81 ? 25.932 -6.473 -6.026 1.00 48.75 81 ALA A C 1
ATOM 643 O O . ALA A 1 81 ? 26.642 -7.480 -6.251 1.00 48.75 81 ALA A O 1
#

Secondary structure (DSSP, 8-state):
--S----S------GGG-THHHHHTTS-PPP---PPPTT--S------HHHHHHH-----S-HHHHHHHHHHHHHHHHH--

Sequence (81 aa):
MTGPIKIGNNSEFTSASSPRKSLSSRTRSKLVFKPLPQDDPRRRQPDLAKTNAVLEWQPKVALENDLKETIAYFKHSLEVA